Protein AF-A0A2D0K6X0-F1 (afdb_monomer)

Secondary structure (DSSP, 8-state):
--HHHHHHHHHHHHHHHHHHHHHHHHHHHHHHHHHHHHHHHHHHTT-HHHHHHHHHTTGGG-SS-HHHHHHHTGGGHHHHHHHHHTT---HHHHHHHHHHH-HHHHHHHHHHHHHHHHHHHHTT--EEEEEETTT--EESSGGGS-TTS---EEEEE--TT-

Mean predicted aligned error: 6.99 Å

Structure (mmCIF, N/CA/C/O backbone):
data_AF-A0A2D0K6X0-F1
#
_entry.id   AF-A0A2D0K6X0-F1
#
loop_
_atom_site.group_PDB
_atom_site.id
_atom_site.type_symbol
_atom_site.label_atom_id
_atom_site.label_alt_id
_atom_site.label_comp_id
_atom_site.label_asym_id
_atom_site.label_entity_id
_atom_site.label_seq_id
_atom_site.pdbx_PDB_ins_code
_atom_site.Cartn_x
_atom_site.Cartn_y
_atom_site.Cartn_z
_atom_site.occupancy
_atom_site.B_iso_or_equiv
_atom_site.auth_seq_id
_atom_site.auth_comp_id
_atom_site.auth_asym_id
_atom_site.auth_atom_id
_atom_site.pdbx_PDB_model_num
ATOM 1 N N . MET A 1 1 ? 23.936 -21.992 -10.429 1.00 56.53 1 MET A N 1
ATOM 2 C CA . MET A 1 1 ? 23.043 -20.870 -10.793 1.00 56.53 1 MET A CA 1
ATOM 3 C C . MET A 1 1 ? 23.792 -19.588 -10.452 1.00 56.53 1 MET A C 1
ATOM 5 O O . MET A 1 1 ? 24.473 -19.608 -9.436 1.00 56.53 1 MET A O 1
ATOM 9 N N . ASN A 1 2 ? 23.792 -18.553 -11.304 1.00 77.00 2 ASN A N 1
ATOM 10 C CA . ASN A 1 2 ? 24.514 -17.306 -11.000 1.00 77.00 2 ASN A CA 1
ATOM 11 C C . ASN A 1 2 ? 23.926 -16.687 -9.715 1.00 77.00 2 ASN A C 1
ATOM 13 O O . ASN A 1 2 ? 22.701 -16.642 -9.597 1.00 77.00 2 ASN A O 1
ATOM 17 N N . ASN A 1 3 ? 24.765 -16.241 -8.776 1.00 80.00 3 ASN A N 1
ATOM 18 C CA . ASN A 1 3 ? 24.316 -15.658 -7.504 1.00 80.00 3 ASN A CA 1
ATOM 19 C C . ASN A 1 3 ? 23.335 -14.495 -7.732 1.00 80.00 3 ASN A C 1
ATOM 21 O O . ASN A 1 3 ? 22.352 -14.386 -7.010 1.00 80.00 3 ASN A O 1
ATOM 25 N N . ASP A 1 4 ? 23.514 -13.722 -8.809 1.00 84.44 4 ASP A N 1
ATOM 26 C CA . ASP A 1 4 ? 22.605 -12.631 -9.190 1.00 84.44 4 ASP A CA 1
ATOM 27 C C . ASP A 1 4 ? 21.158 -13.095 -9.447 1.00 84.44 4 ASP A C 1
ATOM 29 O O . ASP A 1 4 ? 20.208 -12.375 -9.152 1.00 84.44 4 ASP A O 1
ATOM 33 N N . VAL A 1 5 ? 20.972 -14.299 -10.003 1.00 89.12 5 VAL A N 1
ATOM 34 C CA . VAL A 1 5 ? 19.638 -14.848 -10.310 1.00 89.12 5 VAL A CA 1
ATOM 35 C C . VAL A 1 5 ? 18.944 -15.328 -9.038 1.00 89.12 5 VAL A C 1
ATOM 37 O O . VAL A 1 5 ? 17.730 -15.189 -8.914 1.00 89.12 5 VAL A O 1
ATOM 40 N N . ILE A 1 6 ? 19.711 -15.873 -8.088 1.00 92.62 6 ILE A N 1
ATOM 41 C CA . ILE A 1 6 ? 19.193 -16.276 -6.774 1.00 92.62 6 ILE A CA 1
ATOM 42 C C . ILE A 1 6 ? 18.740 -15.039 -5.996 1.00 92.62 6 ILE A C 1
ATOM 44 O O . ILE A 1 6 ? 17.627 -15.026 -5.476 1.00 92.62 6 ILE A O 1
ATOM 48 N N . GLU A 1 7 ? 19.569 -13.994 -5.959 1.00 94.12 7 GLU A N 1
ATOM 49 C CA . GLU A 1 7 ? 19.239 -12.747 -5.264 1.00 94.12 7 GLU A CA 1
ATOM 50 C C . GLU A 1 7 ? 18.025 -12.049 -5.876 1.00 94.12 7 GLU A C 1
ATOM 52 O O . GLU A 1 7 ? 17.122 -11.650 -5.146 1.00 94.12 7 GLU A O 1
ATOM 57 N N . LEU A 1 8 ? 17.935 -11.983 -7.209 1.00 94.94 8 LEU A N 1
ATOM 58 C CA . LEU A 1 8 ? 16.762 -11.424 -7.879 1.00 94.94 8 LEU A CA 1
ATOM 59 C C . LEU A 1 8 ? 15.481 -12.193 -7.527 1.00 94.94 8 LEU A C 1
ATOM 61 O O . LEU A 1 8 ? 14.470 -11.578 -7.205 1.00 94.94 8 LEU A O 1
ATOM 65 N N . ALA A 1 9 ? 15.515 -13.529 -7.572 1.00 95.12 9 ALA A N 1
ATOM 66 C CA . ALA A 1 9 ? 14.357 -14.346 -7.218 1.00 95.12 9 ALA A CA 1
ATOM 67 C C . ALA A 1 9 ? 13.936 -14.132 -5.755 1.00 95.12 9 ALA A C 1
ATOM 69 O O . ALA A 1 9 ? 12.748 -13.994 -5.473 1.00 95.12 9 ALA A O 1
ATOM 70 N N . ARG A 1 10 ? 14.907 -14.038 -4.837 1.00 96.19 10 ARG A N 1
ATOM 71 C CA . ARG A 1 10 ? 14.669 -13.752 -3.416 1.00 96.19 10 ARG A CA 1
ATOM 72 C C . ARG A 1 10 ? 14.029 -12.380 -3.206 1.00 96.19 10 ARG A C 1
ATOM 74 O O . ARG A 1 10 ? 13.089 -12.264 -2.425 1.00 96.19 10 ARG A O 1
ATOM 81 N N . GLU A 1 11 ? 14.529 -11.345 -3.876 1.00 97.31 11 GLU A N 1
ATOM 82 C CA . GLU A 1 11 ? 13.955 -9.999 -3.787 1.00 97.31 11 GLU A CA 1
ATOM 83 C C . GLU A 1 11 ? 12.541 -9.937 -4.375 1.00 97.31 11 GLU A C 1
ATOM 85 O O . GLU A 1 11 ? 11.676 -9.302 -3.779 1.00 97.31 11 GLU A O 1
ATOM 90 N N . ILE A 1 12 ? 12.277 -10.629 -5.491 1.00 96.62 12 ILE A N 1
ATOM 91 C CA . ILE A 1 12 ? 10.931 -10.722 -6.078 1.00 96.62 12 ILE A CA 1
ATOM 92 C C . ILE A 1 12 ? 9.955 -11.385 -5.102 1.00 96.62 12 ILE A C 1
ATOM 94 O O . ILE A 1 12 ? 8.882 -10.836 -4.864 1.00 96.62 12 ILE A O 1
ATOM 98 N N . GLU A 1 13 ? 10.331 -12.519 -4.508 1.00 97.44 13 GLU A N 1
ATOM 99 C CA . GLU A 1 13 ? 9.503 -13.207 -3.510 1.00 97.44 13 GLU A CA 1
ATOM 100 C C . GLU A 1 13 ? 9.206 -12.280 -2.319 1.00 97.44 13 GLU A C 1
ATOM 102 O O . GLU A 1 13 ? 8.060 -12.128 -1.904 1.00 97.44 13 GLU A O 1
ATOM 107 N N . ASN A 1 14 ? 10.227 -11.578 -1.813 1.00 96.12 14 ASN A N 1
ATOM 108 C CA . ASN A 1 14 ? 10.069 -10.636 -0.706 1.00 96.12 14 ASN A CA 1
ATOM 109 C C . ASN A 1 14 ? 9.116 -9.478 -1.063 1.00 96.12 14 ASN A C 1
ATOM 111 O O . ASN A 1 14 ? 8.273 -9.097 -0.252 1.00 96.12 14 ASN A O 1
ATOM 115 N N . LEU A 1 15 ? 9.198 -8.941 -2.286 1.00 97.06 15 LEU A N 1
ATOM 116 C CA . LEU A 1 15 ? 8.257 -7.928 -2.775 1.00 97.06 15 LEU A CA 1
ATOM 117 C C . LEU A 1 15 ? 6.826 -8.464 -2.861 1.00 97.06 15 LEU A C 1
ATOM 119 O O . LEU A 1 15 ? 5.899 -7.752 -2.489 1.00 97.06 15 LEU A O 1
ATOM 123 N N . GLN A 1 16 ? 6.634 -9.699 -3.328 1.00 97.56 16 GLN A N 1
ATOM 124 C CA . GLN A 1 16 ? 5.310 -10.320 -3.416 1.00 97.56 16 GLN A CA 1
ATOM 125 C C . GLN A 1 16 ? 4.693 -10.542 -2.034 1.00 97.56 16 GLN A C 1
ATOM 127 O O . GLN A 1 16 ? 3.517 -10.235 -1.840 1.00 97.56 16 GLN A O 1
ATOM 132 N N . VAL A 1 17 ? 5.486 -11.004 -1.063 1.00 96.75 17 VAL A N 1
ATOM 133 C CA . VAL A 1 17 ? 5.049 -11.151 0.332 1.00 96.75 17 VAL A CA 1
ATOM 134 C C . VAL A 1 17 ? 4.652 -9.797 0.917 1.00 96.75 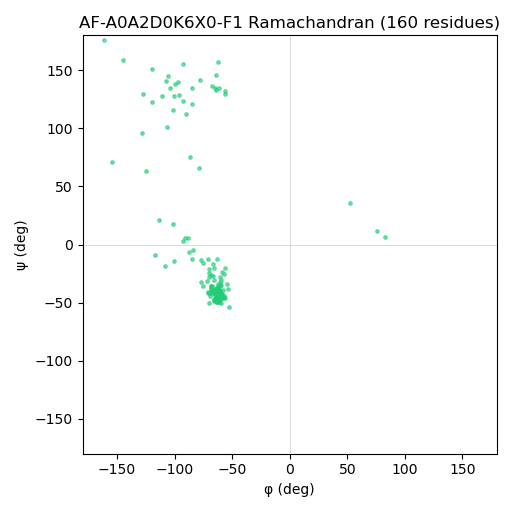17 VAL A C 1
ATOM 136 O O . VAL A 1 17 ? 3.546 -9.662 1.435 1.00 96.75 17 VAL A O 1
ATOM 139 N N . LYS A 1 18 ? 5.496 -8.768 0.772 1.00 94.94 18 LYS A N 1
ATOM 140 C CA . LYS A 1 18 ? 5.176 -7.411 1.240 1.00 94.94 18 LYS A CA 1
ATOM 141 C C . LYS A 1 18 ? 3.921 -6.850 0.575 1.00 94.94 18 LYS A C 1
ATOM 143 O O . LYS A 1 18 ? 3.060 -6.318 1.261 1.00 94.94 18 LYS A O 1
ATOM 148 N N . ALA A 1 19 ? 3.772 -7.015 -0.738 1.00 94.81 19 ALA A N 1
ATOM 149 C CA . ALA A 1 19 ? 2.575 -6.578 -1.453 1.00 94.81 19 ALA A CA 1
ATOM 150 C C . ALA A 1 19 ? 1.308 -7.300 -0.961 1.00 94.81 19 ALA A C 1
ATOM 152 O O . ALA A 1 19 ? 0.254 -6.677 -0.845 1.00 94.81 19 ALA A O 1
ATOM 153 N N . ALA A 1 20 ? 1.400 -8.594 -0.638 1.00 96.44 20 ALA A N 1
ATOM 154 C CA . ALA A 1 20 ? 0.294 -9.339 -0.045 1.00 96.44 20 ALA A CA 1
ATOM 155 C C . ALA A 1 20 ? -0.051 -8.838 1.368 1.00 96.44 20 ALA A C 1
ATOM 157 O O . ALA A 1 20 ? -1.233 -8.727 1.695 1.00 96.44 20 ALA A O 1
ATOM 158 N N . MET A 1 21 ? 0.955 -8.494 2.180 1.00 93.38 21 MET A N 1
ATOM 159 C CA . MET A 1 21 ? 0.754 -7.886 3.500 1.00 93.38 21 MET A CA 1
ATOM 160 C C . MET A 1 21 ? 0.053 -6.530 3.387 1.00 93.38 21 MET A C 1
ATOM 162 O O . MET A 1 21 ? -0.973 -6.335 4.028 1.00 93.38 21 MET A O 1
ATOM 166 N N . GLU A 1 22 ? 0.529 -5.634 2.519 1.00 93.12 22 GLU A N 1
ATOM 167 C CA . GLU A 1 22 ? -0.104 -4.325 2.301 1.00 93.12 22 GLU A CA 1
ATOM 168 C C . GLU A 1 22 ? -1.541 -4.456 1.778 1.00 93.12 22 GLU A C 1
ATOM 170 O O . GLU A 1 22 ? -2.441 -3.746 2.227 1.00 93.12 22 GLU A O 1
ATOM 175 N N . LEU A 1 23 ? -1.801 -5.416 0.882 1.00 94.19 23 LEU A N 1
ATOM 176 C CA . LEU A 1 23 ? -3.162 -5.708 0.435 1.00 94.19 23 LEU A CA 1
ATOM 177 C C . LEU A 1 23 ? -4.040 -6.185 1.600 1.00 94.19 23 LEU A C 1
ATOM 179 O O . LEU A 1 23 ? -5.166 -5.713 1.744 1.00 94.19 23 LEU A O 1
ATOM 183 N N . SER A 1 24 ? -3.545 -7.084 2.451 1.00 92.75 24 SER A N 1
ATOM 184 C CA . SER A 1 24 ? -4.273 -7.536 3.643 1.00 92.75 24 SER A CA 1
ATOM 185 C C . SER A 1 24 ? -4.558 -6.378 4.606 1.00 92.75 24 SER A C 1
ATOM 187 O O . SER A 1 24 ? -5.698 -6.206 5.041 1.00 92.75 24 SER A O 1
ATOM 189 N N . ASN A 1 25 ? -3.556 -5.535 4.870 1.00 90.25 25 ASN A N 1
ATOM 190 C CA . ASN A 1 25 ? -3.673 -4.347 5.715 1.00 90.25 25 ASN A CA 1
ATOM 191 C C . ASN A 1 25 ? -4.709 -3.360 5.159 1.00 90.25 25 ASN A C 1
ATOM 193 O O . ASN A 1 25 ? -5.519 -2.832 5.919 1.00 90.25 25 ASN A O 1
ATOM 197 N N . SER A 1 26 ? -4.768 -3.172 3.836 1.00 93.25 26 SER A N 1
ATOM 198 C CA . SER A 1 26 ? -5.770 -2.300 3.206 1.00 93.25 26 SER A CA 1
ATOM 199 C C . SER A 1 26 ? -7.211 -2.754 3.473 1.00 93.25 26 SER A C 1
ATOM 201 O O . SER A 1 26 ? -8.086 -1.925 3.712 1.00 93.25 26 SER A O 1
ATOM 203 N N . TRP A 1 27 ? -7.461 -4.067 3.537 1.00 92.12 27 TRP A N 1
ATOM 204 C CA . TRP A 1 27 ? -8.772 -4.605 3.908 1.00 92.12 27 TRP A CA 1
ATOM 205 C C . TRP A 1 27 ? -9.093 -4.430 5.391 1.00 92.12 27 TRP A C 1
ATOM 207 O O . TRP A 1 27 ? -10.265 -4.288 5.741 1.00 92.12 27 TRP A O 1
ATOM 217 N N . ILE A 1 28 ? -8.086 -4.448 6.268 1.00 89.75 28 ILE A N 1
ATOM 218 C CA . ILE A 1 28 ? -8.272 -4.106 7.683 1.00 89.75 28 ILE A CA 1
ATOM 219 C C . ILE A 1 28 ? -8.689 -2.636 7.785 1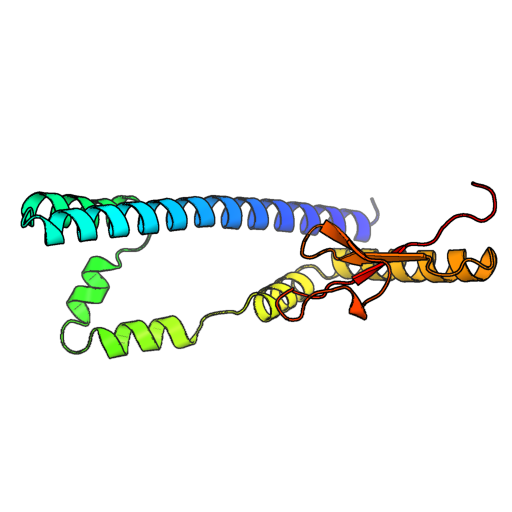.00 89.75 28 ILE A C 1
ATOM 221 O O . ILE A 1 28 ? -9.722 -2.350 8.383 1.00 89.75 28 ILE A O 1
ATOM 225 N N . ILE A 1 29 ? -7.969 -1.728 7.119 1.00 90.56 29 ILE A N 1
ATOM 226 C CA . ILE A 1 29 ? -8.297 -0.293 7.083 1.00 90.56 29 ILE A CA 1
ATOM 227 C C . ILE A 1 29 ? -9.720 -0.061 6.557 1.00 90.56 29 ILE A C 1
ATOM 229 O O . ILE A 1 29 ? -10.484 0.670 7.182 1.00 90.56 29 ILE A O 1
ATOM 233 N N . GLU A 1 30 ? -10.116 -0.718 5.463 1.00 92.06 30 GLU A N 1
ATOM 234 C CA . GLU A 1 30 ? -11.478 -0.618 4.917 1.00 92.06 30 GLU A CA 1
ATOM 235 C C . GLU A 1 30 ? -12.540 -1.014 5.956 1.00 92.06 30 GLU A C 1
ATOM 237 O O . GLU A 1 30 ? -13.530 -0.307 6.148 1.00 92.06 30 GLU A O 1
ATOM 242 N N . ARG A 1 31 ? -12.326 -2.116 6.689 1.00 89.19 31 ARG A N 1
ATOM 243 C CA . ARG A 1 31 ? -13.241 -2.539 7.764 1.00 89.19 31 ARG A CA 1
ATOM 244 C C . ARG A 1 31 ? -13.297 -1.523 8.900 1.00 89.19 31 ARG A C 1
ATOM 246 O O . ARG A 1 31 ? -14.395 -1.234 9.376 1.00 89.19 31 ARG A O 1
ATOM 253 N N . LEU A 1 32 ? -12.150 -0.968 9.302 1.00 90.31 32 LEU A N 1
ATOM 254 C CA . LEU A 1 32 ? -12.077 0.072 10.330 1.00 90.31 32 LEU A CA 1
ATOM 255 C C . LEU A 1 32 ? -12.883 1.314 9.918 1.00 90.31 32 LEU A C 1
ATOM 257 O O . LEU A 1 32 ? -13.683 1.822 10.703 1.00 90.31 32 LEU A O 1
ATOM 261 N N . LEU A 1 33 ? -12.734 1.763 8.669 1.00 93.12 33 LEU A N 1
ATOM 262 C CA . LEU A 1 33 ? -13.470 2.905 8.120 1.00 93.12 33 LEU A CA 1
ATOM 263 C C . LEU A 1 33 ? -14.981 2.650 8.066 1.00 93.12 33 LEU A C 1
ATOM 265 O O . LEU A 1 33 ? -15.765 3.513 8.467 1.00 93.12 33 LEU A O 1
ATOM 269 N N . LEU A 1 34 ? -15.399 1.465 7.611 1.00 93.06 34 LEU A N 1
ATOM 270 C CA . LEU A 1 34 ? -16.813 1.085 7.539 1.00 93.06 34 LEU A CA 1
ATOM 271 C C . LEU A 1 34 ? -17.470 1.031 8.920 1.00 93.06 34 LEU A C 1
ATOM 273 O O . LEU A 1 34 ? -18.567 1.561 9.102 1.00 93.06 34 LEU A O 1
ATOM 277 N N . ALA A 1 35 ? -16.810 0.416 9.898 1.00 92.62 35 ALA A N 1
ATOM 278 C CA . ALA A 1 35 ? -17.323 0.342 11.260 1.00 92.62 35 ALA A CA 1
ATOM 279 C C . ALA A 1 35 ? -17.358 1.718 11.938 1.00 92.62 35 ALA A C 1
ATOM 281 O O . ALA A 1 35 ? -18.348 2.036 12.594 1.00 92.62 35 ALA A O 1
ATOM 282 N N . ASN A 1 36 ? -16.351 2.570 11.714 1.00 93.06 36 ASN A N 1
ATOM 283 C CA . ASN A 1 36 ? -16.373 3.954 12.188 1.00 93.06 36 ASN A CA 1
ATOM 284 C C . ASN A 1 36 ? -17.565 4.730 11.594 1.00 93.06 36 ASN A C 1
ATOM 286 O O . ASN A 1 36 ? -18.314 5.382 12.319 1.00 93.06 36 ASN A O 1
ATOM 290 N N . ALA A 1 37 ? -17.814 4.600 10.286 1.00 95.38 37 ALA A N 1
ATOM 291 C CA . ALA A 1 37 ? -18.975 5.214 9.639 1.00 95.38 37 ALA A CA 1
ATOM 292 C C . ALA A 1 37 ? -20.312 4.692 10.205 1.00 95.38 37 ALA A C 1
ATOM 294 O O . ALA A 1 37 ? -21.244 5.471 10.425 1.00 95.38 37 ALA A O 1
ATOM 295 N N . ALA A 1 38 ? -20.409 3.387 10.479 1.00 95.38 38 ALA A N 1
ATOM 296 C CA . ALA A 1 38 ? -21.586 2.787 11.103 1.00 95.38 38 ALA A CA 1
ATOM 297 C C . ALA A 1 38 ? -21.808 3.307 12.534 1.00 95.38 38 ALA A C 1
ATOM 299 O O . ALA A 1 38 ? -22.923 3.715 12.867 1.00 95.38 38 ALA A O 1
ATOM 300 N N . ALA A 1 39 ? -20.754 3.350 13.354 1.00 96.75 39 ALA A N 1
ATOM 301 C CA . ALA A 1 39 ? -20.798 3.866 14.719 1.00 96.75 39 ALA A CA 1
ATOM 302 C C . ALA A 1 39 ? -21.230 5.339 14.750 1.00 96.75 39 ALA A C 1
ATOM 304 O O . ALA A 1 39 ? -22.128 5.694 15.512 1.00 96.75 39 ALA A O 1
ATOM 305 N N . LEU A 1 40 ? -20.683 6.180 13.864 1.00 96.75 40 LEU A N 1
ATOM 306 C CA . LEU A 1 40 ? -21.097 7.580 13.726 1.00 96.75 40 LEU A CA 1
ATOM 307 C C . LEU A 1 40 ? -22.594 7.705 13.404 1.00 96.75 40 LEU A C 1
ATOM 309 O O . LEU A 1 40 ? -23.306 8.456 14.069 1.00 96.75 40 LEU A O 1
ATOM 313 N N . CYS A 1 41 ? -23.105 6.915 12.455 1.00 97.75 41 CYS A N 1
ATOM 314 C CA . CYS A 1 41 ? -24.530 6.918 12.110 1.00 97.75 41 CYS A CA 1
ATOM 315 C C . CYS A 1 41 ? -25.431 6.485 13.286 1.00 97.75 41 CYS A C 1
ATOM 317 O O . CYS A 1 41 ? -26.545 6.991 13.447 1.00 97.75 41 CYS A O 1
ATOM 319 N N . LEU A 1 42 ? -24.976 5.540 14.112 1.00 97.81 42 LEU A N 1
ATOM 320 C CA . LEU A 1 42 ? -25.701 5.089 15.303 1.00 97.81 42 LEU A CA 1
ATOM 321 C C . LEU A 1 42 ? -25.702 6.149 16.407 1.00 97.81 42 LEU A C 1
ATOM 323 O O . LEU A 1 42 ? -26.750 6.404 17.003 1.00 97.81 42 LEU A O 1
ATOM 327 N N . LEU A 1 43 ? -24.572 6.830 16.615 1.00 97.50 43 LEU A N 1
ATOM 328 C CA . LEU A 1 43 ? -24.473 7.956 17.544 1.00 97.50 43 LEU A CA 1
ATOM 329 C C . LEU A 1 43 ? -25.430 9.090 17.161 1.00 97.50 43 LEU A C 1
ATOM 331 O O . LEU A 1 43 ? -26.134 9.603 18.031 1.00 97.50 43 LEU A O 1
ATOM 335 N N . GLU A 1 44 ? -25.529 9.430 15.873 1.00 97.12 44 GLU A N 1
ATOM 336 C CA . GLU A 1 44 ? -26.492 10.423 15.367 1.00 97.12 44 GLU A CA 1
ATOM 337 C C . GLU A 1 44 ? -27.951 10.031 15.644 1.00 97.12 44 GLU A C 1
ATOM 339 O O . GLU A 1 44 ? -28.800 10.891 15.884 1.00 97.12 44 GLU A O 1
ATOM 344 N N . LYS A 1 45 ? -28.250 8.728 15.654 1.00 97.06 45 LYS A N 1
ATOM 345 C CA . LYS A 1 45 ? -29.575 8.178 15.988 1.00 97.06 45 LYS A CA 1
ATOM 346 C C . LYS A 1 45 ? -29.806 8.012 17.493 1.00 97.06 45 LYS A C 1
ATOM 348 O O . LYS A 1 45 ? -30.912 7.660 17.895 1.00 97.06 45 LYS A O 1
ATOM 353 N N . GLY A 1 46 ? -28.792 8.268 18.319 1.00 97.62 46 GLY A N 1
ATOM 354 C CA . GLY A 1 46 ? -28.840 8.109 19.772 1.00 97.62 46 GLY A CA 1
ATOM 355 C C . GLY A 1 46 ? -28.601 6.681 20.276 1.00 97.62 46 GLY A C 1
ATOM 356 O O . GLY A 1 46 ? -28.710 6.456 21.481 1.00 97.62 46 GLY A O 1
ATOM 357 N N . ASP A 1 47 ? -28.247 5.734 19.403 1.00 97.62 47 ASP A N 1
ATOM 358 C CA . ASP A 1 47 ? -27.958 4.341 19.766 1.00 97.62 47 ASP A CA 1
ATOM 359 C C . ASP A 1 47 ? -26.486 4.172 20.174 1.00 97.62 47 ASP A C 1
ATOM 361 O O . ASP A 1 47 ? -25.630 3.703 19.422 1.00 97.62 47 ASP A O 1
ATOM 365 N N . LYS A 1 48 ? -26.178 4.634 21.387 1.00 96.88 48 LYS A N 1
ATOM 366 C CA . LYS A 1 48 ? -24.811 4.630 21.926 1.00 96.88 48 LYS A CA 1
ATOM 367 C C . LYS A 1 48 ? -24.288 3.227 22.209 1.00 96.88 48 LYS A C 1
ATOM 369 O O . LYS A 1 48 ? -23.101 2.989 22.029 1.00 96.88 48 LYS A O 1
ATOM 374 N N . GLU A 1 49 ? -25.157 2.325 22.654 1.00 96.75 49 GLU A N 1
ATOM 375 C CA . GLU A 1 49 ? -24.775 0.958 23.010 1.00 96.75 49 GLU A CA 1
ATOM 376 C C . GLU A 1 49 ? -24.299 0.200 21.771 1.00 96.75 49 GLU A C 1
ATOM 378 O O . GLU A 1 49 ? -23.201 -0.354 21.767 1.00 96.75 49 GLU A O 1
ATOM 383 N N . GLN A 1 50 ? -25.062 0.263 20.674 1.00 96.00 50 GLN A N 1
ATOM 384 C CA . GLN A 1 50 ? -24.651 -0.384 19.435 1.00 96.00 50 GLN A CA 1
ATOM 385 C C . GLN A 1 50 ? -23.428 0.299 18.808 1.00 96.00 50 GLN A C 1
ATOM 387 O O . GLN A 1 50 ? -22.570 -0.385 18.255 1.00 96.00 50 GLN A O 1
ATOM 392 N N . ALA A 1 51 ? -23.310 1.628 18.912 1.00 96.88 51 ALA A N 1
ATOM 393 C CA . ALA A 1 51 ? -22.121 2.340 18.443 1.00 96.88 51 ALA A CA 1
ATOM 394 C C . ALA A 1 51 ? -20.850 1.904 19.191 1.00 96.88 51 ALA A C 1
ATOM 396 O O . ALA A 1 51 ? -19.828 1.657 18.555 1.00 96.88 51 ALA A O 1
ATOM 397 N N . MET A 1 52 ? -20.917 1.775 20.521 1.00 94.12 52 MET A N 1
ATOM 398 C CA . MET A 1 52 ? -19.801 1.277 21.330 1.00 94.12 52 MET A CA 1
ATOM 399 C C . MET A 1 52 ? -19.441 -0.159 20.964 1.00 94.12 52 MET A C 1
ATOM 401 O O . MET A 1 52 ? -18.270 -0.429 20.727 1.00 94.12 52 MET A O 1
ATOM 405 N N . ALA A 1 53 ? -20.431 -1.043 20.809 1.00 93.19 53 ALA A N 1
ATOM 406 C CA . ALA A 1 53 ? -20.185 -2.425 20.400 1.00 93.19 53 ALA A CA 1
ATOM 407 C C . ALA A 1 53 ? -19.450 -2.518 19.047 1.00 93.19 53 ALA A C 1
ATOM 409 O O . ALA A 1 53 ? -18.552 -3.343 18.887 1.00 93.19 53 ALA A O 1
ATOM 410 N N . TRP A 1 54 ? -19.790 -1.654 18.082 1.00 93.25 54 TRP A N 1
ATOM 411 C CA . TRP A 1 54 ? -19.059 -1.573 16.813 1.00 93.25 54 TRP A CA 1
ATOM 412 C C . TRP A 1 54 ? -17.619 -1.095 16.985 1.00 93.25 54 TRP A C 1
ATOM 414 O O . TRP A 1 54 ? -16.742 -1.643 16.328 1.00 93.25 54 TRP A O 1
ATOM 424 N N . MET A 1 55 ? -17.374 -0.090 17.832 1.00 90.88 55 MET A N 1
ATOM 425 C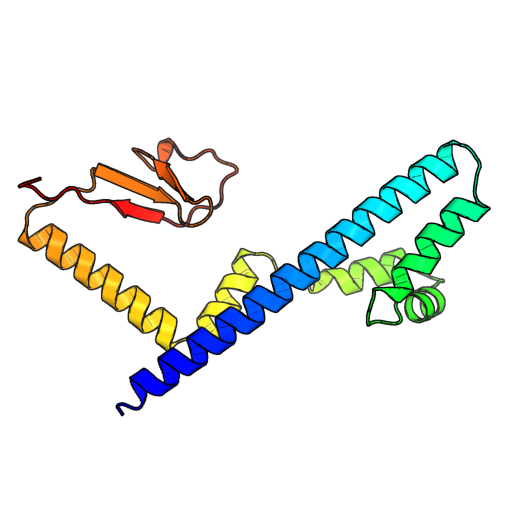 CA . MET A 1 55 ? -16.029 0.450 18.065 1.00 90.88 55 MET A CA 1
ATOM 426 C C . MET A 1 55 ? -15.138 -0.520 18.848 1.00 90.88 55 MET A C 1
ATOM 428 O O . MET A 1 55 ? -13.980 -0.692 18.492 1.00 90.88 55 MET A O 1
ATOM 432 N N . GLU A 1 56 ? -15.669 -1.185 19.874 1.00 87.81 56 GLU A N 1
ATOM 433 C CA . GLU A 1 56 ? -14.933 -2.182 20.661 1.00 87.81 56 GLU A CA 1
ATOM 434 C C . GLU A 1 56 ? -14.571 -3.406 19.808 1.00 87.81 56 GLU A C 1
ATOM 436 O O . GLU A 1 56 ? -13.434 -3.871 19.848 1.00 87.81 56 GLU A O 1
ATOM 441 N N . GLY A 1 57 ? -15.491 -3.859 18.948 1.00 86.25 57 GLY A N 1
ATOM 442 C CA . GLY A 1 57 ? -15.240 -4.959 18.013 1.00 86.25 57 GLY A CA 1
ATOM 443 C C . GLY A 1 57 ? -14.155 -4.676 16.964 1.00 86.25 57 GLY A C 1
ATOM 444 O O . GLY A 1 57 ? -13.697 -5.607 16.307 1.00 86.25 57 GLY A O 1
ATOM 445 N N . LEU A 1 58 ? -13.709 -3.422 16.802 1.00 84.94 58 LEU A N 1
ATOM 446 C CA . LEU A 1 58 ? -12.582 -3.094 15.920 1.00 84.94 58 LEU A CA 1
ATOM 447 C C . LEU A 1 58 ? -11.259 -3.645 16.437 1.00 84.94 58 LEU A C 1
ATOM 449 O O . LEU A 1 58 ? -10.409 -4.046 15.639 1.00 84.94 58 LEU A O 1
ATOM 453 N N . PHE A 1 59 ? -11.086 -3.657 17.758 1.00 81.12 59 PHE A N 1
ATOM 454 C CA . PHE A 1 59 ? -9.843 -4.093 18.381 1.00 81.12 59 PHE A CA 1
ATOM 455 C C . PHE A 1 59 ? -9.630 -5.604 18.234 1.00 81.12 59 PHE A C 1
ATOM 457 O O . PHE A 1 59 ? -8.487 -6.039 18.212 1.00 81.12 59 PHE A O 1
ATOM 464 N N . ASP A 1 60 ? -10.687 -6.389 17.994 1.00 81.06 60 ASP A N 1
ATOM 465 C CA . ASP A 1 60 ? -10.575 -7.820 17.672 1.00 81.06 60 ASP A CA 1
ATOM 466 C C . ASP A 1 60 ? -9.873 -8.082 16.324 1.00 81.06 60 ASP A C 1
ATOM 468 O O . ASP A 1 60 ? -9.414 -9.196 16.059 1.00 81.06 60 ASP A O 1
ATOM 472 N N . TRP A 1 61 ? -9.824 -7.083 15.436 1.00 74.00 61 TRP A N 1
ATOM 473 C CA . TRP A 1 61 ? -9.159 -7.178 14.129 1.00 74.00 61 TRP A CA 1
ATOM 474 C C . TRP A 1 61 ? -7.778 -6.538 14.110 1.00 74.00 61 TRP A C 1
ATOM 476 O O . TRP A 1 61 ? -7.027 -6.751 13.156 1.00 74.00 61 TRP A O 1
ATOM 486 N N . ALA A 1 62 ? -7.458 -5.740 15.125 1.00 72.00 62 ALA A N 1
ATOM 487 C CA . ALA A 1 62 ? -6.130 -5.199 15.311 1.00 72.00 62 ALA A CA 1
ATOM 488 C C . ALA A 1 62 ? -5.269 -6.226 16.054 1.00 72.00 62 ALA A C 1
ATOM 490 O O . ALA A 1 62 ? -5.685 -6.812 17.047 1.00 72.00 62 ALA A O 1
ATOM 491 N N . GLU A 1 63 ? -4.045 -6.446 15.582 1.00 70.56 63 GLU A N 1
ATOM 492 C CA . GLU A 1 63 ? -3.071 -7.271 16.311 1.00 70.56 63 GLU A CA 1
ATOM 493 C C . GLU A 1 63 ? -2.445 -6.513 17.502 1.00 70.56 63 GLU A C 1
ATOM 495 O O . GLU A 1 63 ? -1.814 -7.126 18.363 1.00 70.56 63 GLU A O 1
ATOM 500 N N . GLU A 1 64 ? -2.623 -5.187 17.567 1.00 76.88 64 GLU A N 1
ATOM 501 C CA . GLU A 1 64 ? -2.096 -4.312 18.619 1.00 76.88 64 GLU A CA 1
ATOM 502 C C . GLU A 1 64 ? -3.158 -3.959 19.673 1.00 76.88 64 GLU A C 1
ATOM 504 O O . GLU A 1 64 ? -4.290 -3.601 19.345 1.00 76.88 64 GLU A O 1
ATOM 509 N N . ASP A 1 65 ? -2.759 -3.973 20.950 1.00 82.62 65 ASP A N 1
ATOM 510 C CA . ASP A 1 65 ? -3.582 -3.531 22.085 1.00 82.62 65 ASP A CA 1
ATOM 511 C C . ASP A 1 65 ? -3.598 -1.996 22.197 1.00 82.62 65 ASP A C 1
ATOM 513 O O . ASP A 1 65 ? -3.055 -1.384 23.121 1.00 82.62 65 ASP A O 1
ATOM 517 N N . LEU A 1 66 ? -4.197 -1.361 21.189 1.00 85.56 66 LEU A N 1
ATOM 518 C CA . LEU A 1 66 ? -4.288 0.095 21.095 1.00 85.56 66 LEU A CA 1
ATOM 519 C C . LEU A 1 66 ? -5.207 0.693 22.166 1.00 85.56 66 LEU A C 1
ATOM 521 O O . LEU A 1 66 ? -5.031 1.853 22.536 1.00 85.56 66 LEU A O 1
ATOM 525 N N . LEU A 1 67 ? -6.177 -0.080 22.665 1.00 86.31 67 LEU A N 1
ATOM 526 C CA . LEU A 1 67 ? -7.129 0.392 23.666 1.00 86.31 67 LEU A CA 1
ATOM 527 C C . LEU A 1 67 ? -6.441 0.607 25.018 1.00 86.31 67 LEU A C 1
ATOM 529 O O . LEU A 1 67 ? -6.529 1.705 25.566 1.00 86.31 67 LEU A O 1
ATOM 533 N N . SER A 1 68 ? -5.683 -0.379 25.510 1.00 87.56 68 SER A N 1
ATOM 534 C CA . SER A 1 68 ? -4.943 -0.242 26.773 1.00 87.56 68 SER A CA 1
ATOM 535 C C . SER A 1 68 ? -3.887 0.868 26.710 1.00 87.56 68 SER A C 1
ATOM 537 O O . SER A 1 68 ? -3.620 1.563 27.698 1.00 87.56 68 SER A O 1
ATOM 539 N N . GLU A 1 69 ? -3.268 1.067 25.543 1.00 89.31 69 GLU A N 1
ATOM 540 C CA . GLU A 1 69 ? -2.323 2.165 25.343 1.00 89.31 69 GLU A CA 1
ATOM 541 C C . GLU A 1 69 ? -3.022 3.529 25.352 1.00 89.31 69 GLU A C 1
ATOM 543 O O . GLU A 1 69 ? -2.535 4.448 26.015 1.00 89.31 69 GLU A O 1
ATOM 548 N N . ALA A 1 70 ? -4.164 3.668 24.673 1.00 90.44 70 ALA A N 1
ATOM 549 C CA . ALA A 1 70 ? -4.954 4.895 24.698 1.00 90.44 70 ALA A CA 1
ATOM 550 C C . ALA A 1 70 ? -5.411 5.233 26.126 1.00 90.44 70 ALA A C 1
ATOM 552 O O . ALA A 1 70 ? -5.266 6.374 26.563 1.00 90.44 70 ALA A O 1
ATOM 553 N N . GLU A 1 71 ? -5.872 4.242 26.895 1.00 91.38 71 GLU A N 1
ATOM 554 C CA . GLU A 1 71 ? -6.219 4.412 28.312 1.00 91.38 71 GLU A CA 1
ATOM 555 C C . GLU A 1 71 ? -5.030 4.900 29.148 1.00 91.38 71 GLU A C 1
ATOM 557 O O . GLU A 1 71 ? -5.167 5.819 29.954 1.00 91.38 71 GLU A O 1
ATOM 562 N N . SER A 1 72 ? -3.837 4.349 28.912 1.00 93.69 72 SER A N 1
ATOM 563 C CA . SER A 1 72 ? -2.607 4.774 29.597 1.00 93.69 72 SER A CA 1
ATOM 564 C C . SER A 1 72 ? -2.179 6.206 29.239 1.00 93.69 72 SER A C 1
ATOM 566 O O . SER A 1 72 ? -1.373 6.797 29.958 1.00 93.69 72 SER A O 1
ATOM 568 N N . ASN A 1 73 ? -2.705 6.768 28.145 1.00 95.00 73 ASN A N 1
ATOM 569 C CA . ASN A 1 73 ? -2.449 8.132 27.681 1.00 95.00 73 ASN A CA 1
ATOM 570 C C . ASN A 1 73 ? -3.706 9.023 27.767 1.00 95.00 73 ASN A C 1
ATOM 572 O O . ASN A 1 73 ? -3.775 10.053 27.097 1.00 95.00 73 ASN A O 1
ATOM 576 N N . SER A 1 74 ? -4.694 8.669 28.603 1.00 94.44 74 SER A N 1
ATOM 577 C CA . SER A 1 74 ? -5.987 9.370 28.677 1.00 94.44 74 SER A CA 1
ATOM 578 C C . SER A 1 74 ? -5.891 10.857 29.035 1.00 94.44 74 SER A C 1
ATOM 580 O O . SER A 1 74 ? -6.800 11.622 28.716 1.00 94.44 74 SER A O 1
ATOM 582 N N . ASP A 1 75 ? -4.809 11.266 29.703 1.00 96.19 75 ASP A N 1
ATOM 583 C CA . ASP A 1 75 ? -4.566 12.657 30.101 1.00 96.19 75 ASP A CA 1
ATOM 584 C C . ASP A 1 75 ? -4.256 13.578 28.902 1.00 96.19 75 ASP A C 1
ATOM 586 O O . ASP A 1 75 ? -4.483 14.785 28.992 1.00 96.19 75 ASP A O 1
ATOM 590 N N . ASP A 1 76 ? -3.751 13.024 27.789 1.00 96.38 76 ASP A N 1
ATOM 591 C CA . ASP A 1 76 ? -3.432 13.749 26.549 1.00 96.38 76 ASP A CA 1
ATOM 592 C C . ASP A 1 76 ? -3.491 12.818 25.322 1.00 96.38 76 ASP A C 1
ATOM 594 O O . ASP A 1 76 ? -2.476 12.452 24.718 1.00 96.38 76 ASP A O 1
ATOM 598 N N . LEU A 1 77 ? -4.710 12.416 24.950 1.00 95.06 77 LEU A N 1
ATOM 599 C CA . LEU A 1 77 ? -4.939 11.549 23.790 1.00 95.06 77 LEU A CA 1
ATOM 600 C C . LEU A 1 77 ? -4.477 12.198 22.480 1.00 95.06 77 LEU A C 1
ATOM 602 O O . LEU A 1 77 ? -3.872 11.524 21.647 1.00 95.06 77 LEU A O 1
ATOM 606 N N . ASP A 1 78 ? -4.718 13.498 22.306 1.00 95.00 78 ASP A N 1
ATOM 607 C CA . ASP A 1 78 ? -4.325 14.220 21.094 1.00 95.00 78 ASP A CA 1
ATOM 608 C C . ASP A 1 78 ? -2.798 14.251 20.947 1.00 95.00 78 ASP A C 1
ATOM 610 O O . ASP A 1 78 ? -2.270 13.981 19.866 1.00 95.00 78 ASP A O 1
ATOM 614 N N . GLY A 1 79 ? -2.065 14.543 22.025 1.00 96.19 79 GLY A N 1
ATOM 615 C CA . GLY A 1 79 ? -0.604 14.504 22.034 1.00 96.19 79 GLY A CA 1
ATOM 616 C C . GLY A 1 79 ? -0.051 13.109 21.745 1.00 96.19 79 GLY A C 1
ATOM 617 O O . GLY A 1 79 ? 0.889 12.974 20.957 1.00 96.19 79 GLY A O 1
ATOM 618 N N . TRP A 1 80 ? -0.658 12.064 22.316 1.00 94.81 80 TRP A N 1
ATOM 619 C CA . TRP A 1 80 ? -0.284 10.675 22.037 1.00 94.81 80 TRP A CA 1
ATOM 620 C C . TRP A 1 80 ? -0.504 10.291 20.565 1.00 94.81 80 TRP A C 1
ATOM 622 O O . TRP A 1 80 ? 0.430 9.795 19.925 1.00 94.81 80 TRP A O 1
ATOM 632 N N . VAL A 1 81 ? -1.684 10.578 20.000 1.00 93.81 81 VAL A N 1
ATOM 633 C CA . VAL A 1 81 ? -1.985 10.312 18.581 1.00 93.81 81 VAL A CA 1
ATOM 634 C C . VAL A 1 81 ? -1.016 11.067 17.679 1.00 93.81 81 VAL A C 1
ATOM 636 O O . VAL A 1 81 ? -0.393 10.461 16.808 1.00 93.81 81 VAL A O 1
ATOM 639 N N . ASN A 1 82 ? -0.833 12.372 17.902 1.00 95.06 82 ASN A N 1
ATOM 640 C CA . ASN A 1 82 ? 0.067 13.189 17.088 1.00 95.06 82 ASN A CA 1
ATOM 641 C C . ASN A 1 82 ? 1.490 12.624 17.095 1.00 95.06 82 ASN A C 1
ATOM 643 O O . ASN A 1 82 ? 2.095 12.476 16.037 1.00 95.06 82 ASN A O 1
ATOM 647 N N . LYS A 1 83 ? 1.991 12.219 18.266 1.00 93.56 83 LYS A N 1
ATOM 648 C CA . LYS A 1 83 ? 3.315 11.609 18.407 1.00 93.56 83 LYS A CA 1
ATOM 649 C C . LYS A 1 83 ? 3.444 10.282 17.654 1.00 93.56 83 LYS A C 1
ATOM 651 O O . LYS A 1 83 ? 4.483 10.027 17.052 1.00 93.56 83 LYS A O 1
ATOM 656 N N . ARG A 1 84 ? 2.413 9.428 17.664 1.00 89.50 84 ARG A N 1
ATOM 657 C CA . ARG A 1 84 ? 2.398 8.188 16.861 1.00 89.50 84 ARG A CA 1
ATOM 658 C C . ARG A 1 84 ? 2.484 8.506 15.360 1.00 89.50 84 ARG A C 1
ATOM 660 O O . ARG A 1 84 ? 3.244 7.855 14.639 1.00 89.50 84 ARG A O 1
ATOM 667 N N . MET A 1 85 ? 1.779 9.546 14.918 1.00 91.69 85 MET A N 1
ATOM 668 C CA . MET A 1 85 ? 1.736 9.972 13.516 1.00 91.69 85 MET A CA 1
ATOM 669 C C . MET A 1 85 ? 3.005 10.697 13.037 1.00 91.69 85 MET A C 1
ATOM 671 O O . MET A 1 85 ? 3.239 10.765 11.836 1.00 91.69 85 MET A O 1
ATOM 675 N N . GLU A 1 86 ? 3.886 11.176 13.925 1.00 92.06 86 GLU A N 1
ATOM 676 C CA . GLU A 1 86 ? 5.162 11.813 13.528 1.00 92.06 86 GLU A CA 1
ATOM 677 C C . GLU A 1 86 ? 6.053 10.901 12.668 1.00 92.06 86 GLU A C 1
ATOM 679 O O . GLU A 1 86 ? 6.884 11.381 11.896 1.00 92.06 86 GLU A O 1
ATOM 684 N N . SER A 1 87 ? 5.888 9.585 12.812 1.00 86.00 87 SER A N 1
ATOM 685 C CA . SER A 1 87 ? 6.634 8.572 12.062 1.00 86.00 87 SER A CA 1
ATOM 686 C C . SER A 1 87 ? 5.962 8.131 10.757 1.00 86.00 87 SER A C 1
ATOM 688 O O . SER A 1 87 ? 6.461 7.213 10.105 1.00 86.00 87 SER A O 1
ATOM 690 N N . GLU A 1 88 ? 4.856 8.769 10.361 1.00 89.44 88 GLU A N 1
ATOM 691 C CA . GLU A 1 88 ? 4.131 8.433 9.139 1.00 89.44 88 GLU A CA 1
ATOM 692 C C . GLU A 1 88 ? 5.044 8.517 7.907 1.00 89.44 88 GLU A C 1
ATOM 694 O O . GLU A 1 88 ? 5.750 9.500 7.654 1.00 89.44 88 GLU A O 1
ATOM 699 N N . VAL A 1 89 ? 5.026 7.450 7.112 1.00 90.06 89 VAL A N 1
ATOM 700 C CA . VAL A 1 89 ? 5.845 7.326 5.911 1.00 90.06 89 VAL A CA 1
ATOM 701 C C . VAL A 1 89 ? 4.972 7.607 4.695 1.00 90.06 89 VAL A C 1
ATOM 703 O O . VAL A 1 89 ? 4.067 6.843 4.373 1.00 90.06 89 VAL A O 1
ATOM 706 N N . SER A 1 90 ? 5.279 8.682 3.968 1.00 87.94 90 SER A N 1
ATOM 707 C CA . SER A 1 90 ? 4.604 8.970 2.698 1.00 87.94 90 SER A CA 1
ATOM 708 C C . SER A 1 90 ? 4.858 7.873 1.659 1.00 87.94 90 SER A C 1
ATOM 710 O O . SER A 1 90 ? 5.897 7.210 1.678 1.00 87.94 90 SER A O 1
ATOM 712 N N . THR A 1 91 ? 3.975 7.737 0.665 1.00 85.38 91 THR A N 1
ATOM 713 C CA . THR A 1 91 ? 4.150 6.777 -0.444 1.00 85.38 91 THR A CA 1
ATOM 714 C C . THR A 1 91 ? 5.502 6.927 -1.149 1.00 85.38 91 THR A C 1
ATOM 716 O O . THR A 1 91 ? 6.138 5.934 -1.500 1.00 85.38 91 THR A O 1
ATOM 719 N N . ILE A 1 92 ? 5.979 8.166 -1.325 1.00 85.69 92 ILE A N 1
ATOM 720 C CA . ILE A 1 92 ? 7.290 8.447 -1.930 1.00 85.69 92 ILE A CA 1
ATOM 721 C C . ILE A 1 92 ? 8.401 7.870 -1.053 1.00 85.69 92 ILE A C 1
ATOM 723 O O . ILE A 1 92 ? 9.288 7.180 -1.557 1.00 85.69 92 ILE A O 1
ATOM 727 N N . LYS A 1 93 ? 8.338 8.108 0.262 1.00 89.38 93 LYS A N 1
ATOM 728 C CA . LYS A 1 93 ? 9.363 7.628 1.185 1.00 89.38 93 LYS A CA 1
ATOM 729 C C . LYS A 1 93 ? 9.346 6.105 1.329 1.00 89.38 93 LYS A C 1
ATOM 731 O O . LYS A 1 93 ? 10.409 5.490 1.354 1.00 89.38 93 LYS A O 1
ATOM 736 N N . ALA A 1 94 ? 8.163 5.497 1.348 1.00 91.81 94 ALA A N 1
ATOM 737 C CA . ALA A 1 94 ? 8.003 4.047 1.360 1.00 91.81 94 ALA A CA 1
ATOM 738 C C . ALA A 1 94 ? 8.635 3.410 0.111 1.00 91.81 94 ALA A C 1
ATOM 740 O O . ALA A 1 94 ? 9.374 2.434 0.219 1.00 91.81 94 ALA A O 1
ATOM 741 N N . LEU A 1 95 ? 8.431 4.004 -1.070 1.00 90.06 95 LEU A N 1
ATOM 742 C CA . LEU A 1 95 ? 9.039 3.526 -2.312 1.00 90.06 95 LEU A CA 1
ATOM 743 C C . LEU A 1 95 ? 10.574 3.619 -2.295 1.00 90.06 95 LEU A C 1
ATOM 745 O O . LEU A 1 95 ? 11.242 2.718 -2.802 1.00 90.06 95 LEU A O 1
ATOM 749 N N . GLU A 1 96 ? 11.147 4.680 -1.718 1.00 91.31 96 GLU A N 1
ATOM 750 C CA . GLU A 1 96 ? 12.602 4.791 -1.531 1.00 91.31 96 GLU A CA 1
ATOM 751 C C . GLU A 1 96 ? 13.157 3.667 -0.650 1.00 91.31 96 GLU A C 1
ATOM 753 O O . GLU A 1 96 ? 14.182 3.076 -0.991 1.00 91.31 96 GLU A O 1
ATOM 758 N N . ILE A 1 97 ? 12.477 3.365 0.461 1.00 94.31 97 ILE A N 1
ATOM 759 C CA . ILE A 1 97 ? 12.857 2.287 1.384 1.00 94.31 97 ILE A CA 1
ATOM 760 C C . ILE A 1 97 ? 12.773 0.935 0.672 1.00 94.31 97 ILE A C 1
ATOM 762 O O . ILE A 1 97 ? 13.726 0.164 0.686 1.00 94.31 97 ILE A O 1
ATOM 766 N N . ILE A 1 98 ? 11.672 0.665 -0.033 1.00 94.44 98 ILE A N 1
ATOM 767 C CA . ILE A 1 98 ? 11.503 -0.594 -0.767 1.00 94.44 98 ILE A CA 1
ATOM 768 C C . ILE A 1 98 ? 12.622 -0.773 -1.800 1.00 94.44 98 ILE A C 1
ATOM 770 O O . ILE A 1 98 ? 13.229 -1.839 -1.861 1.00 94.44 98 ILE A O 1
ATOM 774 N N . ARG A 1 99 ? 12.953 0.273 -2.570 1.00 93.94 99 ARG A N 1
ATOM 775 C CA . ARG A 1 99 ? 14.033 0.215 -3.570 1.00 93.94 99 ARG A CA 1
ATOM 776 C C . ARG A 1 99 ? 15.409 -0.010 -2.951 1.00 93.94 99 ARG A C 1
ATOM 778 O O . ARG A 1 99 ? 16.221 -0.709 -3.553 1.00 93.94 99 ARG A O 1
ATOM 785 N N . SER A 1 100 ? 15.690 0.574 -1.784 1.00 95.38 100 SER A N 1
ATOM 786 C CA . SER A 1 100 ? 16.974 0.366 -1.103 1.00 95.38 100 SER A CA 1
ATOM 787 C C . SER A 1 100 ? 17.115 -1.056 -0.551 1.00 95.38 100 SER A C 1
ATOM 789 O O . SER A 1 100 ? 18.227 -1.578 -0.488 1.00 95.38 100 SER A O 1
ATOM 791 N N . GLU A 1 101 ? 15.997 -1.706 -0.227 1.00 95.44 101 GLU A N 1
ATOM 792 C CA . GLU A 1 101 ? 15.942 -3.095 0.234 1.00 95.44 101 GLU A CA 1
ATOM 793 C C . GLU A 1 101 ? 15.911 -4.130 -0.903 1.00 95.44 101 GLU A C 1
ATOM 795 O O . GLU A 1 101 ? 16.129 -5.317 -0.648 1.00 95.44 101 GLU A O 1
ATOM 800 N N . THR A 1 102 ? 15.678 -3.702 -2.151 1.00 96.38 102 THR A N 1
ATOM 801 C CA . THR A 1 102 ? 15.673 -4.569 -3.345 1.00 96.38 102 THR A CA 1
ATOM 802 C C . THR A 1 102 ? 16.634 -4.090 -4.448 1.00 96.38 102 THR A C 1
ATOM 804 O O . THR A 1 102 ? 16.205 -3.707 -5.548 1.00 96.38 102 THR A O 1
ATOM 807 N N . PRO A 1 103 ? 17.952 -4.058 -4.174 1.00 95.50 103 PRO A N 1
ATOM 808 C CA . PRO A 1 103 ? 18.949 -3.547 -5.112 1.00 95.50 103 PRO A CA 1
ATOM 809 C C . PRO A 1 103 ? 19.103 -4.384 -6.393 1.00 95.50 103 PRO A C 1
ATOM 811 O O . PRO A 1 103 ? 19.431 -3.820 -7.442 1.00 95.50 103 PRO A O 1
ATOM 814 N N . ALA A 1 104 ? 18.887 -5.704 -6.363 1.00 95.62 104 ALA A N 1
ATOM 815 C CA . ALA A 1 104 ? 18.972 -6.536 -7.565 1.00 95.62 104 ALA A CA 1
ATOM 816 C C . ALA A 1 104 ? 17.815 -6.245 -8.534 1.00 95.62 104 ALA A C 1
ATOM 818 O O . ALA A 1 104 ? 18.045 -6.112 -9.741 1.00 95.62 104 ALA A O 1
ATOM 819 N N . VAL A 1 105 ? 16.596 -6.071 -8.017 1.00 95.44 105 VAL A N 1
ATOM 820 C CA . VAL A 1 105 ? 15.423 -5.652 -8.800 1.00 95.44 105 VAL A CA 1
ATOM 821 C C . VAL A 1 105 ? 15.668 -4.284 -9.437 1.00 95.44 105 VAL A C 1
ATOM 823 O O . VAL A 1 105 ? 15.477 -4.129 -10.647 1.00 95.44 105 VAL A O 1
ATOM 826 N N . GLU A 1 106 ? 16.166 -3.311 -8.669 1.00 94.31 106 GLU A N 1
ATOM 827 C CA . GLU A 1 106 ? 16.440 -1.962 -9.184 1.00 94.31 106 GLU A CA 1
ATOM 828 C C . GLU A 1 106 ? 17.539 -1.977 -10.263 1.00 94.31 106 GLU A C 1
ATOM 830 O O . GLU A 1 106 ? 17.428 -1.303 -11.290 1.00 94.31 106 GLU A O 1
ATOM 835 N N . LYS A 1 107 ? 18.573 -2.814 -10.102 1.00 93.62 107 LYS A N 1
ATOM 836 C CA . LYS A 1 107 ? 19.618 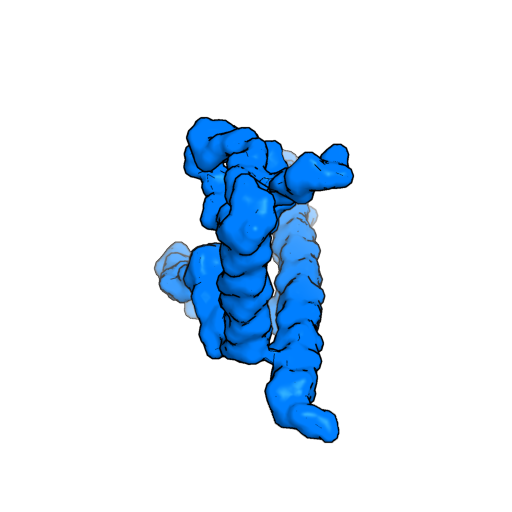-3.010 -11.121 1.00 93.62 107 LYS A CA 1
ATOM 837 C C . LYS A 1 107 ? 19.050 -3.558 -12.433 1.00 93.62 107 LYS A C 1
ATOM 839 O O . LYS A 1 107 ? 19.433 -3.079 -13.506 1.00 93.62 107 LYS A O 1
ATOM 844 N N . ILE A 1 108 ? 18.159 -4.550 -12.375 1.00 93.88 108 ILE A N 1
ATOM 845 C CA . ILE A 1 108 ? 17.515 -5.114 -13.572 1.00 93.88 108 ILE A CA 1
ATOM 846 C C . ILE A 1 108 ? 16.617 -4.079 -14.242 1.00 93.88 108 ILE A C 1
ATOM 848 O O . ILE A 1 108 ? 16.738 -3.881 -15.450 1.00 93.88 108 ILE A O 1
ATOM 852 N N . LYS A 1 109 ? 15.782 -3.374 -13.472 1.00 90.94 109 LYS A N 1
ATOM 853 C CA . LYS A 1 109 ? 14.940 -2.283 -13.978 1.00 90.94 109 LYS A CA 1
ATOM 854 C C . LYS A 1 109 ? 15.772 -1.252 -14.749 1.00 90.94 109 LYS A C 1
ATOM 856 O O . LYS A 1 109 ? 15.503 -1.013 -15.924 1.00 90.94 109 LYS A O 1
ATOM 861 N N . ASN A 1 110 ? 16.835 -0.727 -14.140 1.00 91.31 110 ASN A N 1
ATOM 862 C CA . ASN A 1 110 ? 17.708 0.265 -14.776 1.00 91.31 110 ASN A CA 1
ATOM 863 C C . ASN A 1 110 ? 18.392 -0.283 -16.041 1.00 91.31 110 ASN A C 1
ATOM 865 O O . ASN A 1 110 ? 18.547 0.430 -17.031 1.00 91.31 110 ASN A O 1
ATOM 869 N N . SER A 1 111 ? 18.768 -1.566 -16.039 1.00 92.44 111 SER A N 1
ATOM 870 C CA . SER A 1 111 ? 19.363 -2.220 -17.213 1.00 92.44 111 SER A CA 1
ATOM 871 C C . SER A 1 111 ? 18.368 -2.339 -18.372 1.00 92.44 111 SER A C 1
ATOM 873 O O . SER A 1 111 ? 18.742 -2.128 -19.525 1.00 92.44 111 SER A O 1
ATOM 875 N N . LEU A 1 112 ? 17.101 -2.653 -18.083 1.00 90.12 112 LEU A N 1
ATOM 876 C CA . LEU A 1 112 ? 16.037 -2.726 -19.086 1.00 90.12 112 LEU A CA 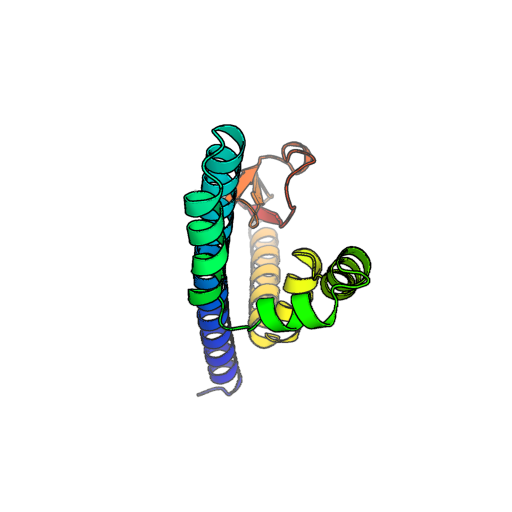1
ATOM 877 C C . LEU A 1 112 ? 15.700 -1.345 -19.658 1.00 90.12 112 LEU A C 1
ATOM 879 O O . LEU A 1 112 ? 15.550 -1.215 -20.871 1.00 90.12 112 LEU A O 1
ATOM 883 N N . GLU A 1 113 ? 15.637 -0.314 -18.814 1.00 87.81 113 GLU A N 1
ATOM 884 C CA . GLU A 1 113 ? 15.427 1.071 -19.254 1.00 87.81 113 GLU A CA 1
ATOM 885 C C . GLU A 1 113 ? 16.546 1.548 -20.188 1.00 87.81 113 GLU A C 1
ATOM 887 O O . GLU A 1 113 ? 16.284 2.159 -21.225 1.00 87.81 113 GLU A O 1
ATOM 892 N N . GLU A 1 114 ? 17.798 1.235 -19.855 1.00 91.19 114 GLU A N 1
ATOM 893 C CA . GLU A 1 114 ? 18.954 1.576 -20.682 1.00 91.19 114 GLU A CA 1
ATOM 894 C C . GLU A 1 114 ? 18.947 0.828 -22.024 1.00 91.19 114 GLU A C 1
ATOM 896 O O . GLU A 1 114 ? 19.214 1.414 -23.076 1.00 91.19 114 GLU A O 1
ATOM 901 N N . LEU A 1 115 ? 18.604 -0.463 -22.016 1.00 90.88 115 LEU A N 1
ATOM 902 C CA . LEU A 1 115 ? 18.463 -1.252 -23.242 1.00 90.88 115 LEU A CA 1
ATOM 903 C C . LEU A 1 115 ? 17.342 -0.717 -24.138 1.00 90.88 115 LEU A C 1
ATOM 905 O O . LEU A 1 115 ? 17.528 -0.631 -25.352 1.00 90.88 115 LEU A O 1
ATOM 909 N N . ALA A 1 116 ? 16.207 -0.322 -23.557 1.00 87.19 116 ALA A N 1
ATOM 910 C CA . ALA A 1 116 ? 15.094 0.260 -24.301 1.00 87.19 116 ALA A CA 1
ATOM 911 C C . ALA A 1 116 ? 15.498 1.568 -25.002 1.00 87.19 116 ALA A C 1
ATOM 913 O O . ALA A 1 116 ? 15.178 1.752 -26.177 1.00 87.19 116 ALA A O 1
ATOM 914 N N . LYS A 1 117 ? 16.261 2.439 -24.325 1.00 87.25 117 LYS A N 1
ATOM 915 C CA . LYS A 1 117 ? 16.801 3.674 -24.922 1.00 87.25 117 LYS A CA 1
ATOM 916 C C . LYS A 1 117 ? 17.744 3.376 -26.084 1.00 87.25 117 LYS A C 1
ATOM 918 O O . LYS A 1 117 ? 17.551 3.912 -27.171 1.00 87.25 117 LYS A O 1
ATOM 923 N N . LYS A 1 118 ? 18.704 2.465 -25.893 1.00 90.62 118 LYS A N 1
ATOM 924 C CA . LYS A 1 118 ? 19.651 2.067 -26.950 1.00 90.62 118 LYS A CA 1
ATOM 925 C C . LYS A 1 118 ? 18.955 1.470 -28.167 1.00 90.62 118 LYS A C 1
ATOM 927 O O . LYS A 1 118 ? 19.342 1.756 -29.296 1.00 90.62 118 LYS A O 1
ATOM 932 N N . LEU A 1 119 ? 17.928 0.648 -27.951 1.00 89.56 119 LEU A N 1
ATOM 933 C CA . LEU A 1 119 ? 17.137 0.083 -29.041 1.00 89.56 119 LEU A CA 1
ATOM 934 C C . LEU A 1 119 ? 16.372 1.174 -29.798 1.00 89.56 119 LEU A C 1
ATOM 936 O O . LEU A 1 119 ? 16.367 1.172 -31.026 1.00 89.56 119 LEU A O 1
ATOM 940 N N . ALA A 1 120 ? 15.758 2.117 -29.079 1.00 88.31 120 ALA A N 1
ATOM 941 C CA . ALA A 1 120 ? 15.074 3.247 -29.694 1.00 88.31 120 ALA A CA 1
ATOM 942 C C . ALA A 1 120 ? 16.032 4.105 -30.535 1.00 88.31 120 ALA A C 1
ATOM 944 O O . ALA A 1 120 ? 15.681 4.487 -31.647 1.00 88.31 120 ALA A O 1
ATOM 945 N N . GLU A 1 121 ? 17.246 4.363 -30.046 1.00 89.69 121 GLU A N 1
ATOM 946 C CA . GLU A 1 121 ? 18.285 5.072 -30.800 1.00 89.69 121 GLU A CA 1
ATOM 947 C C . GLU A 1 121 ? 18.709 4.303 -32.057 1.00 89.69 121 GLU A C 1
ATOM 949 O O . GLU A 1 121 ? 18.720 4.874 -33.147 1.00 89.69 121 GLU A O 1
ATOM 954 N N . TYR A 1 122 ? 19.005 3.005 -31.928 1.00 90.56 122 TYR A N 1
ATOM 955 C CA . TYR A 1 122 ? 19.426 2.151 -33.043 1.00 90.56 122 TYR A CA 1
ATOM 956 C C . TYR A 1 122 ? 18.384 2.098 -34.173 1.00 90.56 122 TYR A C 1
ATOM 958 O O . TYR A 1 122 ? 18.726 2.207 -35.349 1.00 90.56 122 TYR A O 1
ATOM 966 N N . GLU A 1 123 ? 17.105 1.991 -33.815 1.00 90.12 123 GLU A N 1
ATOM 967 C CA . GLU A 1 123 ? 15.976 1.909 -34.751 1.00 90.12 123 GLU A CA 1
ATOM 968 C C . GLU A 1 123 ? 15.415 3.292 -35.150 1.00 90.12 123 GLU A C 1
ATOM 970 O O . GLU A 1 123 ? 14.400 3.374 -35.843 1.00 90.12 123 GLU A O 1
ATOM 975 N N . ASN A 1 124 ? 16.042 4.396 -34.720 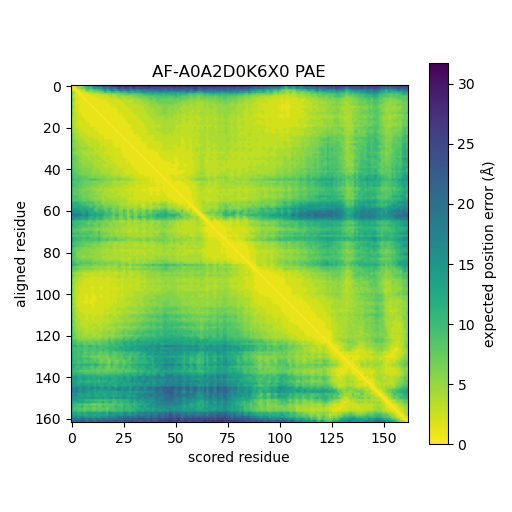1.00 89.62 124 ASN A N 1
ATOM 976 C CA . ASN A 1 124 ? 15.566 5.772 -34.925 1.00 89.62 124 ASN A CA 1
ATOM 977 C C . ASN A 1 124 ? 14.107 6.010 -34.468 1.00 89.62 124 ASN A C 1
ATOM 979 O O . ASN A 1 124 ? 13.355 6.773 -35.086 1.00 89.62 124 ASN A O 1
ATOM 983 N N . MET A 1 125 ? 13.687 5.364 -33.378 1.00 90.25 125 MET A N 1
ATOM 984 C CA . MET A 1 125 ? 12.354 5.527 -32.802 1.00 90.25 125 MET A CA 1
ATOM 985 C C . MET A 1 125 ? 12.254 6.818 -31.990 1.00 90.25 125 MET A C 1
ATOM 987 O O . MET A 1 125 ? 13.149 7.176 -31.225 1.00 90.25 125 MET A O 1
ATOM 991 N N . LYS A 1 126 ? 11.103 7.486 -32.088 1.00 85.69 126 LYS A N 1
ATOM 992 C CA . LYS A 1 126 ? 10.737 8.592 -31.196 1.00 85.69 126 LYS A CA 1
ATOM 993 C C . LYS A 1 126 ? 9.668 8.123 -30.206 1.00 85.69 126 LYS A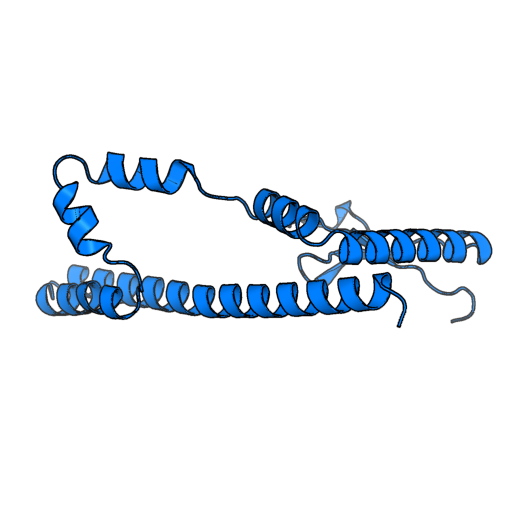 C 1
ATOM 995 O O . LYS A 1 126 ? 8.818 7.319 -30.601 1.00 85.69 126 LYS A O 1
ATOM 1000 N N . PRO A 1 127 ? 9.679 8.614 -28.954 1.00 87.06 127 PRO A N 1
ATOM 1001 C CA . PRO A 1 127 ? 8.564 8.400 -28.044 1.00 87.06 127 PRO A CA 1
ATOM 1002 C C . PRO A 1 127 ? 7.275 8.917 -28.686 1.00 87.06 127 PRO A C 1
ATOM 1004 O O . PRO A 1 127 ? 7.249 10.021 -29.230 1.00 87.06 127 PRO A O 1
ATOM 1007 N N . VAL A 1 128 ? 6.222 8.109 -28.645 1.00 89.94 128 VAL A N 1
ATOM 1008 C CA . VAL A 1 128 ? 4.900 8.455 -29.194 1.00 89.94 128 VAL A CA 1
ATOM 1009 C C . VAL A 1 128 ? 3.865 8.708 -28.104 1.00 89.94 128 VAL A C 1
ATOM 1011 O O . VAL A 1 128 ? 2.822 9.297 -28.376 1.00 89.94 128 VAL A O 1
ATOM 1014 N N . ALA A 1 129 ? 4.145 8.234 -26.892 1.00 91.00 129 ALA A N 1
ATOM 1015 C CA . ALA A 1 129 ? 3.301 8.362 -25.719 1.00 91.00 129 ALA A CA 1
ATOM 1016 C C . ALA A 1 129 ? 4.130 8.109 -24.452 1.00 91.00 129 ALA A C 1
ATOM 1018 O O . ALA A 1 129 ? 5.308 7.743 -24.514 1.00 91.00 129 ALA A O 1
ATOM 1019 N N . ILE A 1 130 ? 3.492 8.282 -23.305 1.00 90.00 130 ILE A N 1
ATOM 1020 C CA . ILE A 1 130 ? 4.035 8.035 -21.978 1.00 90.00 130 ILE A CA 1
ATOM 1021 C C . ILE A 1 130 ? 3.061 7.121 -21.243 1.00 90.00 130 ILE A C 1
ATOM 1023 O O . ILE A 1 130 ? 1.869 7.403 -21.196 1.00 90.00 130 ILE A O 1
ATOM 1027 N N . TYR A 1 131 ? 3.568 6.041 -20.664 1.00 89.50 131 TYR A N 1
ATOM 1028 C CA . TYR A 1 131 ? 2.837 5.209 -19.719 1.00 89.50 131 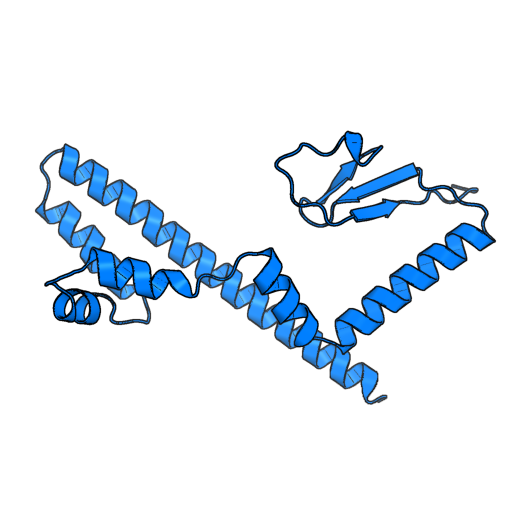TYR A CA 1
ATOM 1029 C C . TYR A 1 131 ? 3.129 5.698 -18.302 1.00 89.50 131 TYR A C 1
ATOM 1031 O O . TYR A 1 131 ? 4.299 5.778 -17.915 1.00 89.50 131 TYR A O 1
ATOM 1039 N N . ASN A 1 132 ? 2.094 6.039 -17.540 1.00 88.88 132 ASN A N 1
ATOM 1040 C CA . ASN A 1 132 ? 2.239 6.335 -16.124 1.00 88.88 132 ASN A CA 1
ATOM 1041 C C . ASN A 1 132 ? 2.049 5.042 -15.325 1.00 88.88 132 ASN A C 1
ATOM 1043 O O . ASN A 1 132 ? 0.973 4.462 -15.268 1.00 88.88 132 ASN A O 1
ATOM 1047 N N . ILE A 1 133 ? 3.122 4.578 -14.701 1.00 85.00 133 ILE A N 1
ATOM 1048 C CA . ILE A 1 133 ? 3.159 3.338 -13.925 1.00 85.00 133 ILE A CA 1
ATOM 1049 C C . ILE A 1 133 ? 2.285 3.458 -12.670 1.00 85.00 133 ILE A C 1
ATOM 1051 O O . ILE A 1 133 ? 1.789 2.447 -12.185 1.00 85.00 133 ILE A O 1
ATOM 1055 N N . ALA A 1 134 ? 2.090 4.675 -12.148 1.00 81.38 134 ALA A N 1
ATOM 1056 C CA . ALA A 1 134 ? 1.338 4.891 -10.917 1.00 81.38 134 ALA A CA 1
ATOM 1057 C C . ALA A 1 134 ? -0.165 4.597 -11.063 1.00 81.38 134 ALA A C 1
ATOM 1059 O O . ALA A 1 134 ? -0.766 4.076 -10.130 1.00 81.38 134 ALA A O 1
ATOM 1060 N N . ASP A 1 135 ? -0.765 4.928 -12.209 1.00 83.81 135 ASP A N 1
ATOM 1061 C CA . ASP A 1 135 ? -2.200 4.739 -12.469 1.00 83.81 135 ASP A CA 1
ATOM 1062 C C . ASP A 1 135 ? -2.494 3.756 -13.616 1.00 83.81 135 ASP A C 1
ATOM 1064 O O . ASP A 1 135 ? -3.641 3.359 -13.810 1.00 83.81 135 ASP A O 1
ATOM 1068 N N . GLY A 1 136 ? -1.472 3.333 -14.363 1.00 85.75 136 GLY A N 1
ATOM 1069 C CA . GLY A 1 136 ? -1.603 2.433 -15.505 1.00 85.75 136 GLY A CA 1
ATOM 1070 C C . GLY A 1 136 ? -2.148 3.095 -16.774 1.00 85.75 136 GLY A C 1
ATOM 1071 O O . GLY A 1 136 ? -2.510 2.392 -17.720 1.00 85.75 136 GLY A O 1
ATOM 1072 N N . GLU A 1 137 ? -2.223 4.426 -16.825 1.00 90.06 137 GLU A N 1
ATOM 1073 C CA . GLU A 1 137 ? -2.771 5.158 -17.966 1.00 90.06 137 GLU A CA 1
ATOM 1074 C C . GLU A 1 137 ? -1.692 5.560 -18.989 1.00 90.06 137 GLU A C 1
ATOM 1076 O O . GLU A 1 137 ? -0.504 5.697 -18.684 1.00 90.06 137 GLU A O 1
ATOM 1081 N N . VAL A 1 138 ? -2.118 5.761 -20.243 1.00 90.94 138 VAL A N 1
ATOM 1082 C CA . VAL A 1 138 ? -1.259 6.206 -21.351 1.00 90.94 138 VAL A CA 1
ATOM 1083 C C . VAL A 1 138 ? -1.633 7.622 -21.774 1.00 90.94 138 VAL A C 1
ATOM 1085 O O . VAL A 1 138 ? -2.777 7.894 -22.133 1.00 90.94 138 VAL A O 1
ATOM 1088 N N . TYR A 1 139 ? -0.634 8.495 -21.830 1.00 90.12 139 TYR A N 1
ATOM 1089 C CA . TYR A 1 139 ? -0.756 9.910 -22.165 1.00 90.12 139 TYR A CA 1
ATOM 1090 C C . TYR A 1 139 ? 0.058 10.244 -23.412 1.00 90.12 139 TYR A C 1
ATOM 1092 O O . TYR A 1 139 ? 1.080 9.612 -23.682 1.00 90.12 139 TYR A O 1
ATOM 1100 N N . LYS A 1 140 ? -0.356 11.251 -24.190 1.00 89.12 140 LYS A N 1
ATOM 1101 C CA . LYS A 1 140 ? 0.433 11.696 -25.354 1.00 89.12 140 LYS A CA 1
ATOM 1102 C C . LYS A 1 140 ? 1.625 12.547 -24.921 1.00 89.12 140 LYS A C 1
ATOM 1104 O O . LYS A 1 140 ? 2.670 12.507 -25.565 1.00 89.12 140 LYS A O 1
ATOM 1109 N N . SER A 1 141 ? 1.467 13.302 -23.839 1.00 85.31 141 SER A N 1
ATOM 1110 C CA . SER A 1 141 ? 2.470 14.191 -23.267 1.00 85.31 141 SER A CA 1
ATOM 1111 C C . SER A 1 141 ? 2.376 14.221 -21.743 1.00 85.31 141 SER A C 1
ATOM 1113 O O . SER A 1 141 ? 1.324 13.954 -21.170 1.00 85.31 141 SER A O 1
ATOM 1115 N N . ILE A 1 142 ? 3.468 14.616 -21.081 1.00 81.94 142 ILE A N 1
ATOM 1116 C CA . ILE A 1 142 ? 3.485 14.855 -19.631 1.00 81.94 142 ILE A CA 1
ATOM 1117 C C . ILE A 1 142 ? 2.495 15.958 -19.230 1.00 81.94 142 ILE A C 1
ATOM 1119 O O . ILE A 1 142 ? 1.955 15.926 -18.135 1.00 81.94 142 ILE A O 1
ATOM 1123 N N . HIS A 1 143 ? 2.216 16.898 -20.137 1.00 85.88 143 HIS A N 1
ATOM 1124 C CA . HIS A 1 143 ? 1.246 17.975 -19.925 1.00 85.88 143 HIS A CA 1
ATOM 1125 C C . HIS A 1 143 ? -0.212 17.498 -19.924 1.00 85.88 143 HIS A C 1
ATOM 1127 O O . HIS A 1 143 ? -1.090 18.261 -19.537 1.00 85.88 143 HIS A O 1
ATOM 1133 N N . ASP A 1 144 ? -0.471 16.261 -20.358 1.00 85.81 144 ASP A N 1
ATOM 1134 C CA . ASP A 1 144 ? -1.809 15.666 -20.319 1.00 85.81 144 ASP A CA 1
ATOM 1135 C C . ASP A 1 144 ? -2.084 14.964 -18.974 1.00 85.81 144 ASP A C 1
ATOM 1137 O O . ASP A 1 144 ? -3.198 14.494 -18.739 1.00 85.81 144 ASP A O 1
ATOM 1141 N N . ILE A 1 145 ? -1.077 14.868 -18.098 1.00 84.50 145 ILE A N 1
ATOM 1142 C CA . ILE A 1 145 ? -1.204 14.280 -16.764 1.00 84.50 145 ILE A CA 1
ATOM 1143 C C . ILE A 1 145 ? -1.717 15.367 -15.822 1.00 84.50 145 ILE A C 1
ATOM 1145 O O . ILE A 1 145 ? -1.091 16.413 -15.678 1.00 84.50 145 ILE A O 1
ATOM 1149 N N . GLY A 1 146 ? -2.867 15.131 -15.190 1.00 81.88 146 GLY A N 1
ATOM 1150 C CA . GLY A 1 146 ? -3.448 16.090 -14.250 1.00 81.88 146 GLY A CA 1
ATOM 1151 C C . GLY A 1 146 ? -2.565 16.314 -13.018 1.00 81.88 146 GLY A C 1
ATOM 1152 O O . GLY A 1 146 ? -1.956 15.372 -12.513 1.00 81.88 146 GLY A O 1
ATOM 1153 N N . ASP A 1 147 ? -2.575 17.543 -12.493 1.00 77.50 147 ASP A N 1
ATOM 1154 C CA . ASP A 1 147 ? -1.707 18.006 -11.392 1.00 77.50 147 ASP A CA 1
ATOM 1155 C C . ASP A 1 147 ? -1.805 17.170 -10.098 1.00 77.50 147 ASP A C 1
ATOM 1157 O O . ASP A 1 147 ? -0.892 17.179 -9.277 1.00 77.50 147 ASP A O 1
ATOM 1161 N N . ASN A 1 148 ? -2.893 16.414 -9.921 1.00 75.69 148 ASN A N 1
ATOM 1162 C CA . ASN A 1 148 ? -3.147 15.593 -8.733 1.00 75.69 148 ASN A CA 1
ATOM 1163 C C . ASN A 1 148 ? -2.661 14.137 -8.861 1.00 75.69 148 ASN A C 1
ATOM 1165 O O . ASN A 1 148 ? -2.921 13.331 -7.968 1.00 75.69 148 ASN A O 1
ATOM 1169 N N . LYS A 1 149 ? -2.016 13.757 -9.971 1.00 72.94 149 LYS A N 1
ATOM 1170 C CA . LYS A 1 149 ? -1.576 12.375 -10.200 1.00 72.94 149 LYS A CA 1
ATOM 1171 C C . LYS A 1 149 ? -0.109 12.184 -9.824 1.00 72.94 149 LYS A C 1
ATOM 1173 O O . LYS A 1 149 ? 0.743 13.015 -10.127 1.00 72.94 149 LYS A O 1
ATOM 1178 N N . SER A 1 150 ? 0.209 11.045 -9.207 1.00 75.12 150 SER A N 1
ATOM 1179 C CA . SER A 1 150 ? 1.600 10.617 -9.039 1.00 75.12 150 SER A CA 1
ATOM 1180 C C . SER A 1 150 ? 2.234 10.343 -10.405 1.00 75.12 150 SER A C 1
ATOM 1182 O O . SER A 1 150 ? 1.630 9.699 -11.262 1.00 75.12 150 SER A O 1
ATOM 1184 N N . ILE A 1 151 ? 3.457 10.837 -10.600 1.00 76.69 151 ILE A N 1
ATOM 1185 C CA . ILE A 1 151 ? 4.159 10.823 -11.886 1.00 76.69 151 ILE A CA 1
ATOM 1186 C C . ILE A 1 151 ? 5.280 9.776 -11.832 1.00 76.69 151 ILE A C 1
ATOM 1188 O O . ILE A 1 151 ? 6.349 10.026 -11.277 1.00 76.69 151 ILE A O 1
ATOM 1192 N N . LEU A 1 152 ? 5.046 8.600 -12.421 1.00 80.56 152 LEU A N 1
ATOM 1193 C CA . LEU A 1 152 ? 6.053 7.549 -12.627 1.00 80.56 152 LEU A CA 1
ATOM 1194 C C . LEU A 1 152 ? 6.046 7.136 -14.099 1.00 80.56 152 LEU A C 1
ATOM 1196 O O . LEU A 1 152 ? 5.223 6.336 -14.519 1.00 80.56 152 LEU A O 1
ATOM 1200 N N . LEU A 1 153 ? 6.942 7.703 -14.903 1.00 84.19 153 LEU A N 1
ATOM 1201 C CA . LEU A 1 153 ? 6.789 7.697 -16.359 1.00 84.19 153 LEU A CA 1
ATOM 1202 C C . LEU A 1 153 ? 7.708 6.696 -17.056 1.00 84.19 153 LEU A C 1
ATOM 1204 O O . LEU A 1 153 ? 8.914 6.685 -16.820 1.00 84.19 153 LEU A O 1
ATOM 1208 N N . ALA A 1 154 ? 7.146 5.943 -17.999 1.00 85.81 154 ALA A N 1
ATOM 1209 C CA . ALA A 1 154 ? 7.884 5.150 -18.973 1.00 85.81 154 ALA A CA 1
ATOM 1210 C C . ALA A 1 154 ? 7.542 5.622 -20.400 1.00 85.81 154 ALA A C 1
ATOM 1212 O O . ALA A 1 154 ? 6.367 5.616 -20.77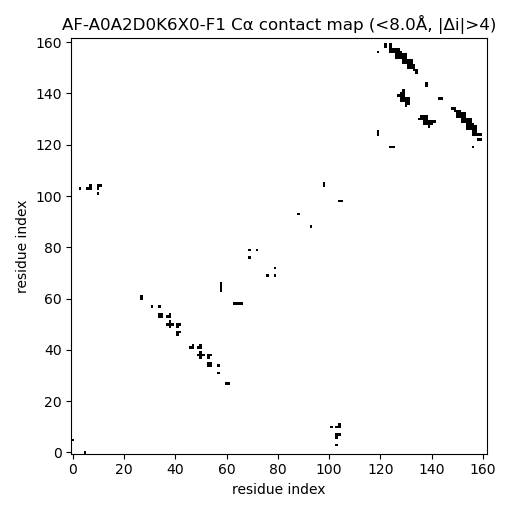9 1.00 85.81 154 ALA A O 1
ATOM 1213 N N . PRO A 1 155 ? 8.524 6.045 -21.219 1.00 86.25 155 PRO A N 1
ATOM 1214 C CA . PRO A 1 155 ? 8.263 6.417 -22.605 1.00 86.25 155 PRO A CA 1
ATOM 1215 C C . PRO A 1 155 ? 7.854 5.188 -23.425 1.00 86.25 155 PRO A C 1
ATOM 1217 O O . PRO A 1 155 ? 8.477 4.130 -23.343 1.00 86.25 155 PRO A O 1
ATOM 1220 N N . LEU A 1 156 ? 6.825 5.346 -24.254 1.00 87.31 156 LEU A N 1
ATOM 1221 C CA . LEU A 1 156 ? 6.382 4.328 -25.199 1.00 87.31 156 LEU A CA 1
ATOM 1222 C C . LEU A 1 156 ? 6.908 4.654 -26.593 1.00 87.31 156 LEU A C 1
ATOM 1224 O O . LEU A 1 156 ? 6.695 5.751 -27.115 1.00 87.31 156 LEU A O 1
ATOM 1228 N N . TYR A 1 157 ? 7.557 3.675 -27.214 1.00 86.50 157 TYR A N 1
ATOM 1229 C CA . TYR A 1 157 ? 8.095 3.770 -28.568 1.00 86.50 157 TYR A CA 1
ATOM 1230 C C . TYR A 1 157 ? 7.246 2.936 -29.524 1.00 86.50 157 TYR A C 1
ATOM 1232 O O . TYR A 1 157 ? 6.826 1.826 -29.191 1.00 86.50 157 TYR A O 1
ATOM 1240 N N . ARG A 1 158 ? 7.010 3.451 -30.734 1.00 81.88 158 ARG A N 1
ATOM 1241 C CA . ARG A 1 158 ? 6.399 2.675 -31.817 1.00 81.88 158 ARG A CA 1
ATOM 1242 C C . ARG A 1 158 ? 7.492 2.119 -32.720 1.00 81.88 158 ARG A C 1
ATOM 1244 O O . ARG A 1 158 ? 8.332 2.873 -33.203 1.00 81.88 158 ARG A O 1
ATOM 1251 N N . HIS A 1 159 ? 7.442 0.816 -32.974 1.00 77.50 159 HIS A N 1
ATOM 1252 C CA . HIS A 1 159 ? 8.361 0.172 -33.904 1.00 77.50 159 HIS A CA 1
ATOM 1253 C C . HIS A 1 159 ? 8.140 0.714 -35.334 1.00 77.50 159 HIS A C 1
ATOM 1255 O O . HIS A 1 159 ? 6.994 0.733 -35.777 1.00 77.50 159 HIS A O 1
ATOM 1261 N N . PRO A 1 160 ? 9.184 1.096 -36.095 1.00 73.00 160 PRO A N 1
ATOM 1262 C CA . PRO A 1 160 ? 9.026 1.731 -37.411 1.00 73.00 160 PRO A CA 1
ATOM 1263 C C . PRO A 1 160 ? 8.266 0.868 -38.431 1.00 73.00 160 PRO A C 1
ATOM 1265 O O . PRO A 1 160 ? 7.565 1.381 -39.295 1.00 73.00 160 PRO A O 1
ATOM 1268 N N . ASN A 1 161 ? 8.395 -0.455 -38.299 1.00 70.38 161 ASN A N 1
ATOM 1269 C CA . ASN A 1 161 ? 7.849 -1.448 -39.231 1.00 70.38 161 ASN A CA 1
ATOM 1270 C C . ASN A 1 161 ? 6.536 -2.128 -38.761 1.00 70.38 161 ASN A C 1
ATOM 1272 O O . ASN A 1 161 ? 6.218 -3.210 -39.256 1.00 70.38 161 ASN A O 1
ATOM 1276 N N . LYS A 1 162 ? 5.807 -1.558 -37.785 1.00 61.00 162 LYS A N 1
ATOM 1277 C CA . LYS A 1 162 ? 4.493 -2.042 -37.295 1.00 61.00 162 LYS A CA 1
ATOM 1278 C C . LYS A 1 162 ? 3.541 -0.873 -36.981 1.00 61.00 162 LYS A C 1
ATOM 1280 O O . LYS A 1 162 ? 2.349 -0.940 -37.343 1.00 61.00 162 LYS A O 1
#

Solvent-accessible surface area (backbone atoms only — not comparable to full-atom values): 9357 Å² total; per-residue (Å²): 129,62,68,70,59,55,51,32,53,51,43,51,51,52,51,52,52,51,51,51,51,53,55,53,49,51,55,51,51,52,51,51,53,51,38,50,53,50,23,53,56,28,46,78,72,67,39,52,69,64,19,48,54,43,58,59,56,46,51,80,74,43,95,58,74,58,63,66,52,48,61,76,34,63,94,44,52,66,61,52,52,53,60,64,53,73,70,66,72,51,73,69,56,48,51,54,52,52,47,70,75,26,55,57,55,51,52,51,52,53,50,51,55,52,49,52,51,53,49,30,60,75,67,69,43,56,72,65,29,32,36,28,69,70,80,71,47,77,32,75,45,79,88,70,56,59,93,88,57,74,88,40,81,43,78,35,68,59,64,90,93,112

Nearest PDB structures (foldseek):
  4whe-assembly1_A  TM=5.841E-01  e=3.674E+00  Escherichia coli K-12
  8pmq-assembly1_9  TM=3.522E-01  e=1.109E+00  Saccharomyces cerevisiae
  6zvt-assembly1_A  TM=3.625E-01  e=3.239E+00  Nostoc punctiforme
  7abk-assembly1_A  TM=3.351E-01  e=2.363E+00  Synechocystis sp. PCC 6803 substr. Kazusa

Organism: NCBI:txid351614

pLDDT: mean 89.46, std 7.15, range [56.53, 97.81]

Radius of gyration: 23.67 Å; Cα contacts (8 Å, |Δi|>4): 103; chains: 1; bounding box: 54×39×69 Å

Foldseek 3Di:
DPVLVVLLVVLVVVVVVVVVVVVVVVVLVVLQVVLQVVLVVCVVVVNNVVSVVSNVVSVVSDPDPVVVVCVVVVVCNPVVVVVVCVPDADPVRVVVVSCVVRVSVVVVVVVVLVVVVVVCVVQVWDFQWKQFPQVRDIGRDPVVDDPPDDGDIDGDTDRPVD

Sequence (162 aa):
MNNDVIELAREIENLQVKAAMELSNSWIIERLLLANAAALCLLEKGDKEQAMAWMEGLFDWAEEDLLSEAESNSDDLDGWVNKRMESEVSTIKALEIIRSETPAVEKIKNSLEELAKKLAEYENMKPVAIYNIADGEVYKSIHDIGDNKSILLAPLYRHPNK